Protein AF-A0AAJ2JGU8-F1 (afdb_monomer)

Secondary structure (DSSP, 8-state):
--GGGGT--SS-S-----SSPEEEEHHHHHHTHHHHHHH--S-EEEEETTEEEEEE--HHHHHHTTT-HHHHHHHHHHHHHTT--HHHHHHHHHHHHHHHHHHHT----

Nearest PDB structures (foldseek):
  5iip-assembly2_C  TM=4.283E-01  e=7.239E-01  Staphylococcus aureus
  5iip-assembly1_A  TM=4.373E-01  e=9.525E-01  Staphylococcus aureus
  6uc2-assembly1_A  TM=3.400E-01  e=2.489E+00  Homo sapiens
  6u8r-assembly1_B  TM=3.287E-01  e=2.324E+00  Homo sapiens
  6xyl-assembly1_F  TM=3.677E-01  e=6.073E+00  Toxoplasma gondii ME49

pLDDT: mean 80.4, std 18.9, range [33.72, 97.0]

Mean predicted aligned error: 9.97 Å

Radius of gyration: 16.86 Å; Cα contacts (8 Å, |Δi|>4): 97; chains: 1; bounding box: 54×45×30 Å

Sequence (109 aa):
MSRRKLFESPEPSSQVLGIGPAYVSVEGLRQHLAEFLLYAGRPVVIMRGRSEVGYFLPARCWRQRDDDPLAAAAADQLLDAAGFQAEDIQQVEQEFNAMRQRTVLHSRR

Organism: Stenotrophomonas maltophilia (NCBI:txid40324)

Structure (mmCIF, N/CA/C/O backbone):
data_AF-A0AAJ2JGU8-F1
#
_entry.id   AF-A0AAJ2JGU8-F1
#
loop_
_atom_site.group_PDB
_atom_site.id
_atom_site.type_symbol
_atom_site.label_atom_id
_atom_site.label_alt_id
_atom_site.label_comp_id
_atom_site.label_asym_id
_atom_site.label_entity_id
_atom_site.label_seq_id
_atom_site.pdbx_PDB_ins_code
_atom_site.Cartn_x
_atom_site.Cartn_y
_atom_site.Cartn_z
_atom_site.occupancy
_atom_site.B_iso_or_equiv
_atom_site.auth_seq_id
_atom_site.auth_comp_id
_atom_site.auth_asym_id
_atom_site.auth_atom_id
_atom_site.pdbx_PDB_model_num
ATOM 1 N N . MET A 1 1 ? -1.554 -29.694 -3.625 1.00 42.38 1 MET A N 1
ATOM 2 C CA . MET A 1 1 ? -2.030 -28.481 -4.329 1.00 42.38 1 MET A CA 1
ATOM 3 C C . MET A 1 1 ? -0.865 -27.499 -4.412 1.00 42.38 1 MET A C 1
ATOM 5 O O . MET A 1 1 ? -0.268 -27.217 -3.383 1.00 42.38 1 MET A O 1
ATOM 9 N N . SER A 1 2 ? -0.449 -27.091 -5.614 1.00 42.53 2 SER A N 1
ATOM 10 C CA . SER A 1 2 ? 0.778 -26.301 -5.828 1.00 42.53 2 SER A CA 1
ATOM 11 C C . SER A 1 2 ? 0.586 -24.834 -5.414 1.00 42.53 2 SER A C 1
ATOM 13 O O . SER A 1 2 ? -0.369 -24.204 -5.864 1.00 42.53 2 SER A O 1
ATOM 15 N N . ARG A 1 3 ? 1.503 -24.293 -4.594 1.00 50.06 3 ARG A N 1
ATOM 16 C CA . ARG A 1 3 ? 1.490 -22.927 -4.010 1.00 50.06 3 ARG A CA 1
ATOM 17 C C . ARG A 1 3 ? 1.371 -21.779 -5.026 1.00 50.06 3 ARG A C 1
ATOM 19 O O . ARG A 1 3 ? 1.034 -20.669 -4.647 1.00 50.06 3 ARG A O 1
ATOM 26 N N . ARG A 1 4 ? 1.610 -22.036 -6.314 1.00 46.59 4 ARG A N 1
ATOM 27 C CA . ARG A 1 4 ? 1.449 -21.044 -7.391 1.00 46.59 4 ARG A CA 1
ATOM 28 C C . ARG A 1 4 ? -0.008 -20.768 -7.782 1.00 46.59 4 ARG A C 1
ATOM 30 O O . ARG A 1 4 ? -0.315 -19.682 -8.256 1.00 46.59 4 ARG A O 1
ATOM 37 N N . LYS A 1 5 ? -0.930 -21.703 -7.530 1.00 46.34 5 LYS A N 1
ATOM 38 C CA . LYS A 1 5 ? -2.306 -21.622 -8.054 1.00 46.34 5 LYS A CA 1
ATOM 39 C C . LYS A 1 5 ? -3.225 -20.611 -7.361 1.00 46.34 5 LYS A C 1
ATOM 41 O O . LYS A 1 5 ? -4.311 -20.366 -7.861 1.00 46.34 5 LYS A O 1
ATOM 46 N N . LEU A 1 6 ? -2.818 -20.029 -6.232 1.00 50.66 6 LEU A N 1
ATOM 47 C CA . LEU A 1 6 ? -3.578 -18.940 -5.599 1.00 50.66 6 LEU A CA 1
ATOM 48 C C . LEU A 1 6 ? -3.422 -17.606 -6.347 1.00 50.66 6 LEU A C 1
ATOM 50 O O . LEU A 1 6 ? -4.267 -16.730 -6.202 1.00 50.66 6 LEU A O 1
ATOM 54 N N . PHE A 1 7 ? -2.372 -17.477 -7.166 1.00 52.62 7 PHE A N 1
ATOM 55 C CA . PHE A 1 7 ? -2.072 -16.276 -7.949 1.00 52.62 7 PHE A CA 1
ATOM 56 C C . PHE A 1 7 ? -2.065 -16.530 -9.466 1.00 52.62 7 PHE A C 1
ATOM 58 O O . PHE A 1 7 ? -2.137 -15.581 -10.238 1.00 52.62 7 PHE A O 1
ATOM 65 N N . GLU A 1 8 ? -2.020 -17.793 -9.904 1.00 40.88 8 GLU A N 1
ATOM 66 C CA . GLU A 1 8 ? -2.189 -18.198 -11.304 1.00 40.88 8 GLU A CA 1
ATOM 67 C C . GLU A 1 8 ? -3.612 -18.729 -11.543 1.00 40.88 8 GLU A C 1
ATOM 69 O O . GLU A 1 8 ? -3.922 -19.884 -11.232 1.00 40.88 8 GLU A O 1
ATOM 74 N N . SER A 1 9 ? -4.477 -17.897 -12.128 1.00 38.19 9 SER A N 1
ATOM 75 C CA . SER A 1 9 ? -5.690 -18.368 -12.810 1.00 38.19 9 SER A CA 1
ATOM 76 C C . SER A 1 9 ? -5.314 -19.287 -13.986 1.00 38.19 9 SER A C 1
ATOM 78 O O . SER A 1 9 ? -4.277 -19.064 -14.615 1.00 38.19 9 SER A O 1
ATOM 80 N N . PRO A 1 10 ? -6.127 -20.305 -14.327 1.00 44.44 10 PRO A N 1
ATOM 81 C CA . PRO A 1 10 ? -5.901 -21.101 -15.525 1.00 44.44 10 PRO A CA 1
ATOM 82 C C . PRO A 1 10 ? -6.321 -20.297 -16.771 1.00 44.44 10 PRO A C 1
ATOM 84 O O . PRO A 1 10 ? -7.387 -19.691 -16.759 1.00 44.44 10 PRO A O 1
ATOM 87 N N . GLU A 1 11 ? -5.497 -20.363 -17.823 1.00 34.88 11 GLU A N 1
ATOM 88 C CA . GLU A 1 11 ? -5.647 -19.811 -19.192 1.00 34.88 11 GLU A CA 1
ATOM 89 C C . GLU A 1 11 ? -5.109 -18.380 -19.462 1.00 34.88 11 GLU A C 1
ATOM 91 O O . GLU A 1 11 ? -5.311 -17.460 -18.665 1.00 34.88 11 GLU A O 1
ATOM 96 N N . PRO A 1 12 ? -4.431 -18.164 -20.616 1.00 42.88 12 PRO A N 1
ATOM 97 C CA . PRO A 1 12 ? -3.787 -16.909 -20.990 1.00 42.88 12 PRO A CA 1
ATOM 98 C C . PRO A 1 12 ? -4.804 -15.959 -21.639 1.00 42.88 12 PRO A C 1
ATOM 100 O O . PRO A 1 12 ? -4.639 -15.517 -22.771 1.00 42.88 12 PRO A O 1
ATOM 103 N N . SER A 1 13 ? -5.889 -15.639 -20.942 1.00 33.72 13 SER A N 1
ATOM 104 C CA . SER A 1 13 ? -6.671 -14.453 -21.281 1.00 33.72 13 SER A CA 1
ATOM 105 C C . SER A 1 13 ? -5.938 -13.270 -20.672 1.00 33.72 13 SER A C 1
ATOM 107 O O . SER A 1 13 ? -5.815 -13.246 -19.449 1.00 33.72 13 SER A O 1
ATOM 109 N N . SER A 1 14 ? -5.428 -12.350 -21.498 1.00 38.84 14 SER A N 1
ATOM 110 C CA . SER A 1 14 ? -4.825 -11.066 -21.116 1.00 38.84 14 SER A CA 1
ATOM 111 C C . SER A 1 14 ? -5.316 -10.588 -19.750 1.00 38.84 14 SER A C 1
ATOM 113 O O . SER A 1 14 ? -6.373 -9.965 -19.641 1.00 38.84 14 SER A O 1
ATOM 115 N N . GLN A 1 15 ? -4.582 -10.943 -18.692 1.00 39.31 15 GLN A N 1
ATOM 116 C CA . GLN A 1 15 ? -4.885 -10.489 -17.349 1.00 39.31 15 GLN A CA 1
ATOM 117 C C . GLN A 1 15 ? -4.502 -9.024 -17.347 1.00 39.31 15 GLN A C 1
ATOM 119 O O . GLN A 1 15 ? -3.351 -8.657 -17.120 1.00 39.31 15 GLN A O 1
ATOM 124 N N . VAL A 1 16 ? -5.488 -8.178 -17.617 1.00 41.12 16 VAL A N 1
ATOM 125 C CA . VAL A 1 16 ? -5.517 -6.854 -17.024 1.00 41.12 16 VAL A CA 1
ATOM 126 C C . VAL A 1 16 ? -5.488 -7.127 -15.522 1.00 41.12 16 VAL A C 1
ATOM 128 O O . VAL A 1 16 ? -6.519 -7.410 -14.913 1.00 41.12 16 VAL A O 1
ATOM 131 N N . LEU A 1 17 ? -4.281 -7.190 -14.945 1.00 50.97 17 LEU A N 1
ATOM 132 C CA . LEU A 1 17 ? -4.066 -7.102 -13.507 1.00 50.97 17 LEU A CA 1
ATOM 133 C C . LEU A 1 17 ? -4.946 -5.942 -13.062 1.00 50.97 17 LEU A C 1
ATOM 135 O O . LEU A 1 17 ? -4.740 -4.824 -13.5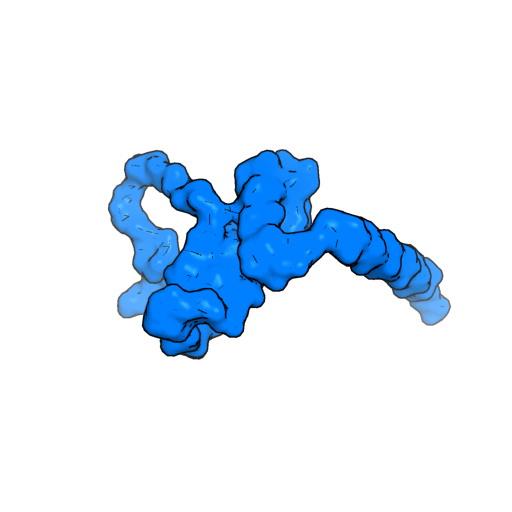27 1.00 50.97 17 LEU A O 1
ATOM 139 N N . GLY A 1 18 ? -6.002 -6.245 -12.301 1.00 56.06 18 GLY A N 1
ATOM 140 C CA . GLY A 1 18 ? -7.030 -5.258 -11.990 1.00 56.06 18 GLY A CA 1
ATOM 141 C C . GLY A 1 18 ? -6.362 -3.979 -11.502 1.00 56.06 18 GLY A C 1
ATOM 142 O O . GLY A 1 18 ? -5.571 -4.043 -10.558 1.00 56.06 18 GLY A O 1
ATOM 143 N N . ILE A 1 19 ? -6.631 -2.879 -12.207 1.00 67.50 19 ILE A N 1
ATOM 144 C CA . ILE A 1 19 ? -6.059 -1.561 -11.939 1.00 67.50 19 ILE A CA 1
ATOM 145 C C . ILE A 1 19 ? -6.420 -1.204 -10.494 1.00 67.50 19 ILE A C 1
ATOM 147 O O . ILE A 1 19 ? -7.601 -1.191 -10.147 1.00 67.50 19 ILE A O 1
ATOM 151 N N . GLY A 1 20 ? -5.408 -0.974 -9.657 1.00 74.50 20 GLY A N 1
ATOM 152 C CA . GLY A 1 20 ? -5.582 -0.613 -8.249 1.00 74.50 20 GLY A CA 1
ATOM 153 C C . GLY A 1 20 ? -5.256 -1.728 -7.240 1.00 74.50 20 GLY A C 1
ATOM 154 O O . GLY A 1 20 ? -4.699 -2.779 -7.590 1.00 74.50 20 GLY A O 1
ATOM 155 N N . PRO A 1 21 ? -5.542 -1.487 -5.950 1.00 86.12 21 PRO A N 1
ATOM 156 C CA . PRO A 1 21 ? -5.112 -2.362 -4.869 1.00 86.12 21 PRO A CA 1
ATOM 157 C C . PRO A 1 21 ? -5.874 -3.696 -4.820 1.00 86.12 21 PRO A C 1
ATOM 159 O O . PRO A 1 21 ? -7.030 -3.821 -5.224 1.00 86.12 21 PRO A O 1
ATOM 162 N N . ALA A 1 22 ? -5.224 -4.721 -4.269 1.00 90.12 22 ALA A N 1
ATOM 163 C CA . ALA A 1 22 ? -5.877 -5.967 -3.886 1.00 90.12 22 ALA A CA 1
ATOM 164 C C . ALA A 1 22 ? -6.559 -5.811 -2.522 1.00 90.12 22 ALA A C 1
ATOM 166 O O . ALA A 1 22 ? -5.915 -5.404 -1.562 1.00 90.12 22 ALA A O 1
ATOM 167 N N . TYR A 1 23 ? -7.818 -6.221 -2.401 1.00 92.31 23 TYR A N 1
ATOM 168 C CA . TYR A 1 23 ? -8.533 -6.223 -1.124 1.00 92.31 23 TYR A CA 1
ATOM 169 C C . TYR A 1 23 ? -8.480 -7.610 -0.492 1.00 92.31 23 TYR A C 1
ATOM 171 O O . TYR A 1 23 ? -8.825 -8.604 -1.136 1.00 92.31 23 TYR A O 1
ATOM 179 N N . VAL A 1 24 ? -8.047 -7.690 0.764 1.00 94.81 24 VAL A N 1
ATOM 180 C CA . VAL A 1 24 ? -7.859 -8.966 1.470 1.00 94.81 24 VAL A CA 1
ATOM 181 C C . VAL A 1 24 ? -8.426 -8.881 2.875 1.00 94.81 24 VAL A C 1
ATOM 183 O O . VAL A 1 24 ? -8.323 -7.847 3.523 1.00 94.81 24 VAL A O 1
ATOM 186 N N . SER A 1 25 ? -9.010 -9.961 3.389 1.00 96.62 25 SER A N 1
ATOM 187 C CA . SER A 1 25 ? -9.418 -9.986 4.795 1.00 96.62 25 SER A CA 1
ATOM 188 C C . SER A 1 25 ? -8.198 -10.093 5.716 1.00 96.62 25 SER A C 1
ATOM 190 O O . SER A 1 25 ? -7.169 -10.655 5.335 1.00 96.62 25 SER A O 1
ATOM 192 N N . VAL A 1 26 ? -8.323 -9.627 6.963 1.00 96.50 26 VAL A N 1
ATOM 193 C CA . VAL A 1 26 ? -7.294 -9.840 8.004 1.00 96.50 26 VAL A CA 1
ATOM 194 C C . VAL A 1 26 ? -6.939 -11.324 8.145 1.00 96.50 26 VAL A C 1
ATOM 196 O O . VAL A 1 26 ? -5.772 -11.675 8.315 1.00 96.50 26 VAL A O 1
ATOM 199 N N . GLU A 1 27 ? -7.932 -12.212 8.062 1.00 96.12 27 GLU A N 1
ATOM 200 C CA . GLU A 1 27 ? -7.700 -13.652 8.156 1.00 96.12 27 GLU A CA 1
ATOM 201 C C . GLU A 1 27 ? -6.916 -14.190 6.954 1.00 96.12 27 GLU A C 1
ATOM 203 O O . GLU A 1 27 ? -5.942 -14.919 7.151 1.00 96.12 27 GLU A O 1
ATOM 208 N N . GLY A 1 28 ? -7.277 -13.776 5.735 1.00 93.31 28 GLY A N 1
ATOM 209 C CA . GLY A 1 28 ? -6.563 -14.153 4.515 1.00 93.31 28 GLY A CA 1
ATOM 210 C C . GLY A 1 28 ? -5.119 -13.653 4.518 1.00 93.31 28 GLY A C 1
ATOM 211 O O . GLY A 1 28 ? -4.202 -14.415 4.215 1.00 93.31 28 GLY A O 1
ATOM 212 N N . LEU A 1 29 ? -4.894 -12.411 4.961 1.00 94.00 29 LEU A N 1
ATOM 213 C CA . LEU A 1 29 ? -3.547 -11.871 5.147 1.00 94.00 29 LEU A CA 1
ATOM 214 C C . LEU A 1 29 ? -2.748 -12.703 6.155 1.00 94.00 29 LEU A C 1
ATOM 216 O O . LEU A 1 29 ? -1.600 -13.039 5.889 1.00 94.00 29 LEU A O 1
ATOM 220 N N . ARG A 1 30 ? -3.341 -13.066 7.299 1.00 95.06 30 ARG A N 1
ATOM 221 C CA . ARG A 1 30 ? -2.662 -13.854 8.340 1.00 95.06 30 ARG A CA 1
ATOM 222 C C . ARG A 1 30 ? -2.268 -15.245 7.843 1.00 95.06 30 ARG A C 1
ATOM 224 O O . ARG A 1 30 ? -1.173 -15.707 8.152 1.00 95.06 30 ARG A O 1
ATOM 231 N N . GLN A 1 31 ? -3.147 -15.908 7.097 1.00 96.50 31 GLN A N 1
ATOM 232 C CA . GLN A 1 31 ? -2.896 -17.250 6.563 1.00 96.50 31 GLN A CA 1
ATOM 233 C C . GLN A 1 31 ? -1.807 -17.248 5.478 1.00 96.50 31 GLN A C 1
ATOM 235 O O . GLN A 1 31 ? -1.016 -18.188 5.406 1.00 96.50 31 GLN A O 1
ATOM 240 N N . HIS A 1 32 ? -1.724 -16.173 4.690 1.00 93.62 32 HIS A N 1
ATOM 241 C CA . HIS A 1 32 ? -0.847 -16.070 3.519 1.00 93.62 32 HIS A CA 1
ATOM 242 C C . HIS A 1 32 ? 0.206 -14.958 3.642 1.00 93.62 32 HIS A C 1
ATOM 244 O O . HIS A 1 32 ? 0.710 -14.456 2.638 1.00 93.62 32 HIS A O 1
ATOM 250 N N . LEU A 1 33 ? 0.574 -14.568 4.868 1.00 93.06 33 LEU A N 1
ATOM 251 C CA . LEU A 1 33 ? 1.409 -13.387 5.120 1.00 93.06 33 LEU A CA 1
ATOM 252 C C . LEU A 1 33 ? 2.717 -13.415 4.324 1.00 93.06 33 LEU A C 1
ATOM 254 O O . LEU A 1 33 ? 3.063 -12.444 3.654 1.00 93.06 33 LEU A O 1
ATOM 258 N N . ALA A 1 34 ? 3.427 -14.544 4.359 1.00 93.19 34 ALA A N 1
ATOM 259 C CA . ALA A 1 34 ? 4.684 -14.704 3.635 1.00 93.19 34 ALA A CA 1
ATOM 260 C C . ALA A 1 34 ? 4.508 -14.518 2.118 1.00 93.19 34 ALA A C 1
ATOM 262 O O . ALA A 1 34 ? 5.372 -13.940 1.465 1.00 93.19 34 ALA A O 1
ATOM 263 N N . GLU A 1 35 ? 3.384 -14.966 1.558 1.00 90.38 35 GLU A N 1
ATOM 264 C CA . GLU A 1 35 ? 3.099 -14.839 0.130 1.00 90.38 35 GLU A CA 1
ATOM 265 C C . GLU A 1 35 ? 2.822 -13.383 -0.249 1.00 90.38 35 GLU A C 1
ATOM 267 O O . GLU A 1 35 ? 3.349 -12.903 -1.251 1.00 90.38 35 GLU A O 1
ATOM 272 N N . PHE A 1 36 ? 2.093 -12.639 0.587 1.00 90.56 36 PHE A N 1
ATOM 273 C CA . PHE A 1 36 ? 1.900 -11.204 0.373 1.00 90.56 36 PHE A CA 1
ATOM 274 C C . PHE A 1 36 ? 3.224 -10.434 0.425 1.00 90.56 36 PHE A C 1
ATOM 276 O O . PHE A 1 36 ? 3.533 -9.666 -0.493 1.00 90.56 36 PHE A O 1
ATOM 283 N N . LEU A 1 37 ? 4.051 -10.689 1.444 1.00 89.25 37 LEU A N 1
ATOM 284 C CA . LEU A 1 37 ? 5.354 -10.035 1.587 1.00 89.25 37 LEU A CA 1
ATOM 285 C C . LEU A 1 37 ? 6.256 -10.311 0.372 1.00 89.25 37 LEU A C 1
ATOM 287 O O . LEU A 1 37 ? 6.818 -9.386 -0.228 1.00 89.25 37 LEU A O 1
ATOM 291 N N . LEU A 1 38 ? 6.350 -11.573 -0.045 1.00 89.69 38 LEU A N 1
ATOM 292 C CA . LEU A 1 38 ? 7.303 -11.998 -1.070 1.00 89.69 38 LEU A CA 1
ATOM 293 C C . LEU A 1 38 ? 6.804 -11.793 -2.506 1.00 89.69 38 LEU A C 1
ATOM 295 O O . LEU A 1 38 ? 7.616 -11.454 -3.366 1.00 89.69 38 LEU A O 1
ATOM 299 N N . TYR A 1 39 ? 5.502 -11.943 -2.772 1.00 87.69 39 TYR A N 1
ATOM 300 C CA . TYR A 1 39 ? 4.994 -12.119 -4.142 1.00 87.69 39 TYR A CA 1
ATOM 301 C C . TYR A 1 39 ? 3.885 -11.157 -4.584 1.00 87.69 39 TYR A C 1
ATOM 303 O O . TYR A 1 39 ? 3.655 -11.051 -5.783 1.00 87.69 39 TYR A O 1
ATOM 311 N N . ALA A 1 40 ? 3.208 -10.427 -3.690 1.00 87.62 40 ALA A N 1
ATOM 312 C CA . ALA A 1 40 ? 2.149 -9.481 -4.082 1.00 87.62 40 ALA A CA 1
ATOM 313 C C . ALA A 1 40 ? 2.584 -8.445 -5.151 1.00 87.62 40 ALA A C 1
ATOM 315 O O . ALA A 1 40 ? 3.267 -7.472 -4.848 1.00 87.62 40 ALA A O 1
ATOM 316 N N . GLY A 1 41 ? 2.166 -8.596 -6.404 1.00 86.75 41 GLY A N 1
ATOM 317 C CA . GLY A 1 41 ? 2.561 -7.687 -7.493 1.00 86.75 41 GLY A CA 1
ATOM 318 C C . GLY A 1 41 ? 1.943 -6.284 -7.445 1.00 86.75 41 GLY A C 1
ATOM 319 O O . GLY A 1 41 ? 2.224 -5.478 -8.320 1.00 86.75 41 GLY A O 1
ATOM 320 N N . ARG A 1 42 ? 1.092 -5.991 -6.458 1.00 89.06 42 ARG A N 1
ATOM 321 C CA . ARG A 1 42 ? 0.342 -4.736 -6.352 1.00 89.06 42 ARG A CA 1
ATOM 322 C C . ARG A 1 42 ? 0.101 -4.345 -4.889 1.00 89.06 42 ARG A C 1
ATOM 324 O O . ARG A 1 42 ? 0.240 -5.213 -4.018 1.00 89.06 42 ARG A O 1
ATOM 331 N N . PRO A 1 43 ? -0.263 -3.081 -4.614 1.00 93.19 43 PRO A N 1
ATOM 332 C CA . PRO A 1 43 ? -0.637 -2.627 -3.276 1.00 93.19 43 PRO A CA 1
ATOM 333 C C . PRO A 1 43 ? -1.825 -3.426 -2.717 1.00 93.19 43 PRO A C 1
ATOM 335 O O . PRO A 1 43 ? -2.627 -3.974 -3.477 1.00 93.19 43 PRO A O 1
ATOM 338 N N . VAL A 1 44 ? -1.928 -3.529 -1.393 1.00 93.88 44 VAL A N 1
ATOM 339 C CA . VAL A 1 44 ? -2.925 -4.362 -0.707 1.00 93.88 44 VAL A CA 1
ATOM 340 C C . VAL A 1 44 ? -3.652 -3.554 0.364 1.00 93.88 44 VAL A C 1
ATOM 342 O O . VAL A 1 44 ? -3.020 -2.995 1.258 1.00 93.88 44 VAL A O 1
ATOM 345 N N . VAL A 1 45 ? -4.982 -3.553 0.311 1.00 94.88 45 VAL A N 1
ATOM 346 C CA . VAL A 1 45 ? -5.869 -3.012 1.346 1.00 94.88 45 VAL A CA 1
ATOM 347 C C . VAL A 1 45 ? -6.372 -4.166 2.210 1.00 94.88 45 VAL A C 1
ATOM 349 O O . VAL A 1 45 ? -6.871 -5.182 1.715 1.00 94.88 45 VAL A O 1
ATOM 352 N N . ILE A 1 46 ? -6.226 -4.020 3.521 1.00 96.00 46 ILE A N 1
ATOM 3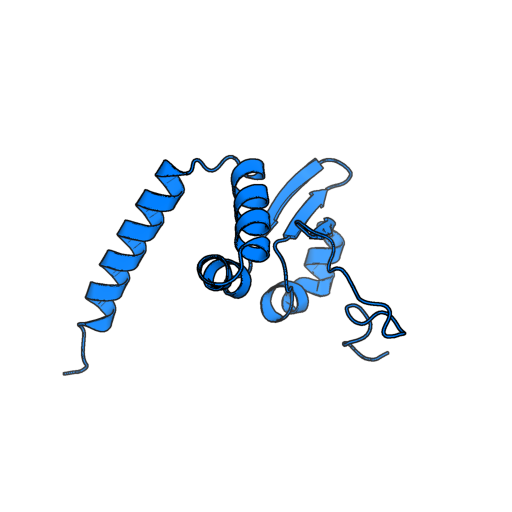53 C CA . ILE A 1 46 ? -6.564 -5.030 4.518 1.00 96.00 46 ILE A CA 1
ATOM 354 C C . ILE A 1 46 ? -7.926 -4.678 5.113 1.00 96.00 46 ILE A C 1
ATOM 356 O O . ILE A 1 46 ? -8.117 -3.610 5.689 1.00 96.00 46 ILE A O 1
ATOM 360 N N . MET A 1 47 ? -8.863 -5.613 5.011 1.00 97.00 47 MET A N 1
ATOM 361 C CA . MET A 1 47 ? -10.267 -5.456 5.369 1.00 97.00 47 MET A CA 1
ATOM 362 C C . MET A 1 47 ? -10.624 -6.257 6.623 1.00 97.00 47 MET A C 1
ATOM 364 O O . MET A 1 47 ? -10.270 -7.434 6.762 1.00 97.00 47 MET A O 1
ATOM 368 N N . ARG A 1 48 ? -11.434 -5.666 7.504 1.00 96.06 48 ARG A N 1
ATOM 369 C CA . ARG A 1 48 ? -12.197 -6.375 8.541 1.00 96.06 48 ARG A CA 1
ATOM 370 C C . ARG A 1 48 ? -13.685 -6.185 8.258 1.00 96.06 48 ARG A C 1
ATOM 372 O O . ARG A 1 48 ? -14.248 -5.123 8.508 1.00 96.06 48 ARG A O 1
ATOM 379 N N . GLY A 1 49 ? -14.330 -7.220 7.723 1.00 93.38 49 GLY A N 1
ATOM 380 C CA . GLY A 1 49 ? -15.696 -7.094 7.218 1.00 93.38 49 GLY A CA 1
ATOM 381 C C . GLY A 1 49 ? -15.739 -6.110 6.048 1.00 93.38 49 GLY A C 1
ATOM 382 O O . GLY A 1 49 ? -15.095 -6.348 5.032 1.00 93.38 49 GLY A O 1
ATOM 383 N N . ARG A 1 50 ? -16.480 -5.007 6.202 1.00 91.75 50 ARG A N 1
ATOM 384 C CA . ARG A 1 50 ? -16.581 -3.928 5.198 1.00 91.75 50 ARG A CA 1
ATOM 385 C C . ARG A 1 50 ? -15.683 -2.722 5.493 1.00 91.75 50 ARG A C 1
ATOM 387 O O . ARG A 1 50 ? -15.754 -1.740 4.768 1.00 91.75 50 ARG A O 1
ATOM 394 N N . SER A 1 51 ? -14.876 -2.783 6.549 1.00 94.81 51 SER A N 1
ATOM 395 C CA . SER A 1 51 ? -14.021 -1.674 6.971 1.00 94.81 51 SER A CA 1
ATOM 396 C C . SER A 1 51 ? -12.577 -1.909 6.554 1.00 94.81 51 SER A C 1
ATOM 398 O O . SER A 1 51 ? -12.039 -2.995 6.784 1.00 94.81 51 SER A O 1
ATOM 400 N N . GLU A 1 52 ? -11.951 -0.881 5.992 1.00 95.12 52 GLU A N 1
ATOM 401 C CA . GLU A 1 52 ? -10.502 -0.816 5.802 1.00 95.12 52 GLU A CA 1
ATOM 402 C C . GLU A 1 52 ? -9.832 -0.673 7.174 1.00 95.12 52 GLU A C 1
ATOM 404 O O . GLU A 1 52 ? -10.255 0.131 8.004 1.00 95.12 52 GLU A O 1
ATOM 409 N N . VAL A 1 53 ? -8.840 -1.517 7.457 1.00 95.81 53 VAL A N 1
ATOM 410 C CA . VAL A 1 53 ? -8.148 -1.556 8.760 1.00 95.81 53 VAL A CA 1
ATOM 411 C C . VAL A 1 53 ? -6.629 -1.528 8.638 1.00 95.81 53 VAL A C 1
ATOM 413 O O . VAL A 1 53 ? -5.934 -1.527 9.652 1.00 95.81 53 VAL A O 1
ATOM 416 N N . GLY A 1 54 ? -6.096 -1.539 7.420 1.00 95.12 54 GLY A N 1
ATOM 417 C CA . GLY A 1 54 ? -4.665 -1.436 7.192 1.00 95.12 54 GLY A CA 1
ATOM 418 C C . GLY A 1 54 ? -4.310 -1.464 5.717 1.00 95.12 54 GLY A C 1
ATOM 419 O O . GLY A 1 54 ? -5.105 -1.871 4.873 1.00 95.12 54 GLY A O 1
ATOM 420 N N . TYR A 1 55 ? -3.077 -1.072 5.433 1.00 95.19 55 TYR A N 1
ATOM 421 C CA . TYR A 1 55 ? -2.546 -0.970 4.084 1.00 95.19 55 TYR A CA 1
ATOM 422 C C . TYR A 1 55 ? -1.170 -1.623 4.039 1.00 95.19 55 TYR A C 1
ATOM 424 O O . TYR A 1 55 ? -0.395 -1.551 4.995 1.00 95.19 55 TYR A O 1
ATOM 432 N N . PHE A 1 56 ? -0.866 -2.280 2.928 1.00 94.38 56 PHE A N 1
ATOM 433 C CA . PHE A 1 56 ? 0.444 -2.846 2.667 1.00 94.38 56 PHE A CA 1
ATOM 434 C C . PHE A 1 56 ? 0.883 -2.478 1.254 1.00 94.38 56 PHE A C 1
ATOM 436 O O . PHE A 1 56 ? 0.275 -2.891 0.267 1.00 94.38 56 PHE A O 1
ATOM 443 N N . LEU A 1 57 ? 1.972 -1.715 1.171 1.00 92.62 57 LEU A N 1
ATOM 444 C CA . LEU A 1 57 ? 2.605 -1.327 -0.080 1.00 92.62 57 LEU A CA 1
ATOM 445 C C . LEU A 1 57 ? 3.905 -2.121 -0.257 1.00 92.62 57 LEU A C 1
ATOM 447 O O . LEU A 1 57 ? 4.880 -1.872 0.457 1.00 92.62 57 LEU A O 1
ATOM 451 N N . PRO A 1 58 ? 3.960 -3.094 -1.184 1.00 91.62 58 PRO A N 1
ATOM 452 C CA . PRO A 1 58 ? 5.187 -3.835 -1.417 1.00 91.62 58 PRO A CA 1
ATOM 453 C C . PRO A 1 58 ? 6.318 -2.921 -1.898 1.00 91.62 58 PRO A C 1
ATOM 455 O O . PRO A 1 58 ? 6.146 -2.143 -2.834 1.00 91.62 58 PRO A O 1
ATOM 458 N N . ALA A 1 59 ? 7.525 -3.104 -1.356 1.00 88.12 59 ALA A N 1
ATOM 459 C CA . ALA A 1 59 ? 8.701 -2.311 -1.736 1.00 88.12 59 ALA A CA 1
ATOM 460 C C . ALA A 1 59 ? 9.063 -2.398 -3.233 1.00 88.12 59 ALA A C 1
ATOM 462 O O . ALA A 1 59 ? 9.775 -1.538 -3.748 1.00 88.12 59 ALA A O 1
ATOM 463 N N . ARG A 1 60 ? 8.626 -3.458 -3.928 1.00 86.00 60 ARG A N 1
ATOM 464 C CA . ARG A 1 60 ? 8.752 -3.593 -5.390 1.00 86.00 60 ARG A CA 1
ATOM 465 C C . ARG A 1 60 ? 7.801 -2.652 -6.133 1.00 86.00 60 ARG A C 1
ATOM 467 O O . ARG A 1 60 ? 8.259 -1.974 -7.036 1.00 86.00 60 ARG A O 1
ATOM 474 N N . CYS A 1 61 ? 6.543 -2.556 -5.697 1.00 88.62 61 CYS A N 1
ATOM 475 C CA . CYS A 1 61 ? 5.552 -1.641 -6.264 1.00 88.62 61 CYS A CA 1
ATOM 476 C C . CYS A 1 61 ? 5.984 -0.194 -6.035 1.00 88.62 61 CYS A C 1
ATOM 478 O O . CYS A 1 61 ? 5.969 0.603 -6.961 1.00 88.62 61 CYS A O 1
ATOM 480 N N . TRP A 1 62 ? 6.472 0.102 -4.825 1.00 89.00 62 TRP A N 1
ATOM 481 C CA . TRP A 1 62 ? 7.045 1.404 -4.495 1.00 89.00 62 TRP A CA 1
ATOM 482 C C . TRP A 1 62 ? 8.155 1.800 -5.469 1.00 89.00 62 TRP A C 1
ATOM 484 O O . TRP A 1 62 ? 8.095 2.870 -6.052 1.00 89.00 62 TRP A O 1
ATOM 494 N N . ARG A 1 63 ? 9.142 0.923 -5.692 1.00 87.94 63 ARG A N 1
ATOM 495 C CA . ARG A 1 63 ? 10.254 1.194 -6.617 1.00 87.94 63 ARG A CA 1
ATOM 496 C C . ARG A 1 63 ? 9.831 1.276 -8.082 1.00 87.94 63 ARG A C 1
ATOM 498 O O . ARG A 1 63 ? 10.453 2.002 -8.834 1.00 87.94 63 ARG A O 1
ATOM 505 N N . GLN A 1 64 ? 8.813 0.521 -8.483 1.00 88.75 64 GLN A N 1
ATOM 506 C CA . GLN A 1 64 ? 8.333 0.507 -9.864 1.00 88.75 64 GLN A CA 1
ATOM 507 C C . GLN A 1 64 ? 7.559 1.766 -10.247 1.00 88.75 64 GLN A C 1
ATOM 509 O O . GLN A 1 64 ? 7.417 2.012 -11.438 1.00 88.75 64 GLN A O 1
ATOM 514 N N . ARG A 1 65 ? 7.081 2.569 -9.284 1.00 89.25 65 ARG A N 1
ATOM 515 C CA . ARG A 1 65 ? 6.313 3.783 -9.600 1.00 89.25 65 ARG A CA 1
ATOM 516 C C . ARG A 1 65 ? 7.072 4.763 -10.494 1.00 89.25 65 ARG A C 1
ATOM 518 O O . ARG A 1 65 ? 6.446 5.487 -11.253 1.00 89.25 65 ARG A O 1
ATOM 525 N N . ASP A 1 66 ? 8.399 4.784 -10.384 1.00 88.00 66 ASP A N 1
ATOM 526 C CA . ASP A 1 66 ? 9.241 5.717 -11.131 1.00 88.00 66 ASP A CA 1
ATOM 527 C C . ASP A 1 66 ? 9.290 5.352 -12.628 1.00 88.00 66 ASP A C 1
ATOM 529 O O . ASP A 1 66 ? 9.481 6.224 -13.473 1.00 88.00 66 ASP A O 1
ATOM 533 N N . ASP A 1 67 ? 9.071 4.071 -12.953 1.00 89.88 67 ASP A N 1
ATOM 534 C CA . ASP A 1 67 ? 9.180 3.515 -14.306 1.00 89.88 67 ASP A CA 1
ATOM 535 C C . ASP A 1 67 ? 7.816 3.135 -14.922 1.00 89.88 67 ASP A C 1
ATOM 537 O O . ASP A 1 67 ? 7.685 3.067 -16.146 1.00 89.88 67 ASP A O 1
ATOM 541 N N . ASP A 1 68 ? 6.800 2.858 -14.096 1.00 87.25 68 ASP A N 1
ATOM 542 C CA . ASP A 1 68 ? 5.481 2.370 -14.511 1.00 87.25 68 ASP A CA 1
ATOM 543 C C . ASP A 1 68 ? 4.349 3.282 -13.986 1.00 87.25 68 ASP A C 1
ATOM 545 O O . ASP A 1 68 ? 4.028 3.254 -12.790 1.00 87.25 68 ASP A O 1
ATOM 549 N N . PRO A 1 69 ? 3.672 4.040 -14.875 1.00 87.62 69 PRO A N 1
ATOM 550 C CA . PRO A 1 69 ? 2.552 4.907 -14.508 1.00 87.62 69 PRO A CA 1
ATOM 551 C C . PRO A 1 69 ? 1.381 4.182 -13.829 1.00 87.62 69 PRO A C 1
ATOM 553 O O . PRO A 1 69 ? 0.670 4.785 -13.025 1.00 87.62 69 PRO A O 1
ATOM 556 N N . LEU A 1 70 ? 1.154 2.899 -14.131 1.00 86.12 70 LEU A N 1
ATOM 557 C CA . LEU A 1 70 ? 0.095 2.117 -13.486 1.00 86.12 70 LEU A CA 1
ATOM 558 C C . LEU A 1 70 ? 0.479 1.744 -12.055 1.00 86.12 70 LEU A C 1
ATOM 560 O O . LEU A 1 70 ? -0.370 1.768 -11.161 1.00 86.12 70 LEU A O 1
ATOM 564 N N . ALA A 1 71 ? 1.755 1.425 -11.828 1.00 86.69 71 ALA A N 1
ATOM 565 C CA . ALA A 1 71 ? 2.277 1.185 -10.489 1.00 86.69 71 ALA A CA 1
ATOM 566 C C . ALA A 1 71 ? 2.238 2.465 -9.641 1.00 86.69 71 ALA A C 1
ATOM 568 O O . ALA A 1 71 ? 1.871 2.388 -8.467 1.00 86.69 71 ALA A O 1
ATOM 569 N N . ALA A 1 72 ? 2.541 3.621 -10.245 1.00 88.75 72 ALA A N 1
ATOM 570 C CA . ALA A 1 72 ? 2.402 4.928 -9.605 1.00 88.75 72 ALA A CA 1
ATOM 571 C C . ALA A 1 72 ? 0.959 5.201 -9.187 1.00 88.75 72 ALA A C 1
ATOM 573 O O . ALA A 1 72 ? 0.690 5.339 -7.999 1.00 88.75 72 ALA A O 1
ATOM 574 N N . ALA A 1 73 ? 0.014 5.121 -10.126 1.00 89.62 73 ALA A N 1
ATOM 575 C CA . ALA A 1 73 ? -1.395 5.358 -9.829 1.00 89.62 73 ALA A CA 1
ATOM 576 C C . ALA A 1 73 ? -1.940 4.420 -8.736 1.00 89.62 73 ALA A C 1
ATOM 578 O O . ALA A 1 73 ? -2.724 4.842 -7.890 1.00 89.62 73 ALA A O 1
ATOM 579 N N . ALA A 1 74 ? -1.530 3.147 -8.725 1.00 89.06 74 ALA A N 1
ATOM 580 C CA . ALA A 1 74 ? -1.955 2.205 -7.691 1.00 89.06 74 ALA A CA 1
ATOM 581 C C . ALA A 1 74 ? -1.344 2.516 -6.312 1.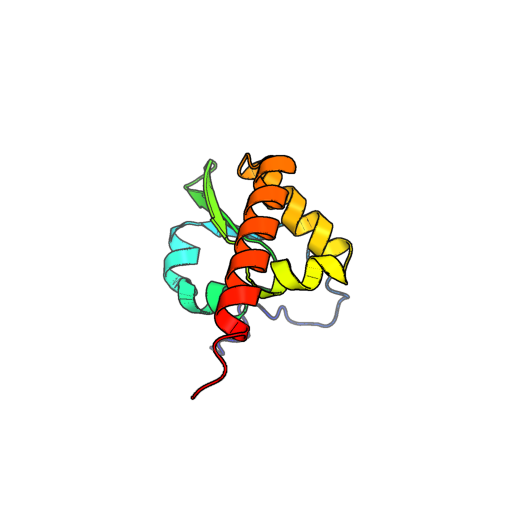00 89.06 74 ALA A C 1
ATOM 583 O O . ALA A 1 74 ? -2.007 2.309 -5.293 1.00 89.06 74 ALA A O 1
ATOM 584 N N . ALA A 1 75 ? -0.085 2.964 -6.267 1.00 90.50 75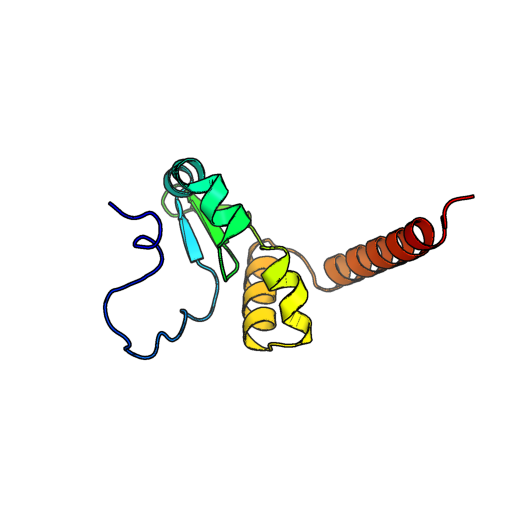 ALA A N 1
ATOM 585 C CA . ALA A 1 75 ? 0.565 3.384 -5.030 1.00 90.50 75 ALA A CA 1
ATOM 586 C C . ALA A 1 75 ? -0.087 4.657 -4.477 1.00 90.50 75 ALA A C 1
ATOM 588 O O . ALA A 1 75 ? -0.455 4.667 -3.304 1.00 90.50 75 ALA A O 1
ATOM 589 N N . ASP A 1 76 ? -0.309 5.657 -5.332 1.00 90.19 76 ASP A N 1
ATOM 590 C CA . ASP A 1 76 ? -0.945 6.927 -4.972 1.00 90.19 76 ASP A CA 1
ATOM 591 C C . ASP A 1 76 ? -2.358 6.694 -4.429 1.00 90.19 76 ASP A C 1
ATOM 593 O O . ASP A 1 76 ? -2.666 7.118 -3.322 1.00 90.19 76 ASP A O 1
ATOM 597 N N . GLN A 1 77 ? -3.172 5.879 -5.112 1.00 89.94 77 GLN A N 1
ATOM 598 C CA . GLN A 1 77 ? -4.505 5.499 -4.621 1.00 89.94 77 GLN A CA 1
ATOM 599 C C . GLN A 1 77 ? -4.482 4.896 -3.210 1.00 89.94 77 GLN A C 1
ATOM 601 O O . GLN A 1 77 ? -5.380 5.155 -2.410 1.00 89.94 77 GLN A O 1
ATOM 606 N N . LEU A 1 78 ? -3.490 4.054 -2.903 1.00 92.88 78 LEU A N 1
ATOM 607 C CA . LEU A 1 78 ? -3.378 3.434 -1.584 1.00 92.88 78 LEU A CA 1
ATOM 608 C C . LEU A 1 78 ? -2.896 4.436 -0.523 1.00 92.88 78 LEU A C 1
ATOM 610 O O . LEU A 1 78 ? -3.351 4.365 0.617 1.00 92.88 78 LEU A O 1
ATOM 614 N N . LEU A 1 79 ? -1.993 5.349 -0.877 1.00 92.19 79 LEU A N 1
ATOM 615 C CA . LEU A 1 79 ? -1.499 6.389 0.029 1.00 92.19 79 LEU A CA 1
ATOM 616 C C . LEU A 1 79 ? -2.592 7.411 0.352 1.00 92.19 79 LEU A C 1
ATOM 618 O O . LEU A 1 79 ? -2.792 7.715 1.529 1.00 92.19 79 LEU A O 1
ATOM 622 N N . ASP A 1 80 ? -3.357 7.826 -0.657 1.00 90.44 80 ASP A N 1
ATOM 623 C CA . ASP A 1 80 ? -4.525 8.695 -0.506 1.00 90.44 80 ASP A CA 1
ATOM 624 C C . ASP A 1 80 ? -5.577 8.044 0.402 1.00 90.44 80 ASP A C 1
ATOM 626 O O . ASP A 1 80 ? -6.070 8.665 1.344 1.00 90.44 80 ASP A O 1
ATOM 630 N N . ALA A 1 81 ? -5.890 6.761 0.174 1.00 89.31 81 ALA A N 1
ATOM 631 C CA . ALA A 1 81 ? -6.828 6.010 1.013 1.00 89.31 81 ALA A CA 1
ATOM 632 C C . ALA A 1 81 ? -6.337 5.871 2.464 1.00 89.31 81 ALA A C 1
ATOM 634 O O . ALA A 1 81 ? -7.131 5.934 3.402 1.00 89.31 81 ALA A O 1
ATOM 635 N N . ALA A 1 82 ? -5.024 5.728 2.656 1.00 91.06 82 ALA A N 1
ATOM 636 C CA . ALA A 1 82 ? -4.394 5.712 3.970 1.00 91.06 82 ALA A CA 1
ATOM 637 C C . ALA A 1 82 ? -4.302 7.105 4.627 1.00 91.06 82 ALA A C 1
ATOM 639 O O . ALA A 1 82 ? -3.922 7.193 5.797 1.00 91.06 82 ALA A O 1
ATOM 640 N N . GLY A 1 83 ? -4.673 8.172 3.910 1.00 92.06 83 GLY A N 1
ATOM 641 C CA . GLY A 1 83 ? -4.697 9.547 4.403 1.00 92.06 83 GLY A CA 1
ATOM 642 C C . GLY A 1 83 ? -3.331 10.231 4.433 1.00 92.06 83 GLY A C 1
ATOM 643 O O . GLY A 1 83 ? -3.164 11.193 5.183 1.00 92.06 83 GLY A O 1
ATOM 644 N N . PHE A 1 84 ? -2.353 9.737 3.668 1.00 91.88 84 PHE A N 1
ATOM 645 C CA . PHE A 1 84 ? -1.065 10.411 3.519 1.00 91.88 84 PHE A CA 1
ATOM 646 C C . PHE A 1 84 ? -1.171 11.547 2.513 1.00 91.88 84 PHE A C 1
ATOM 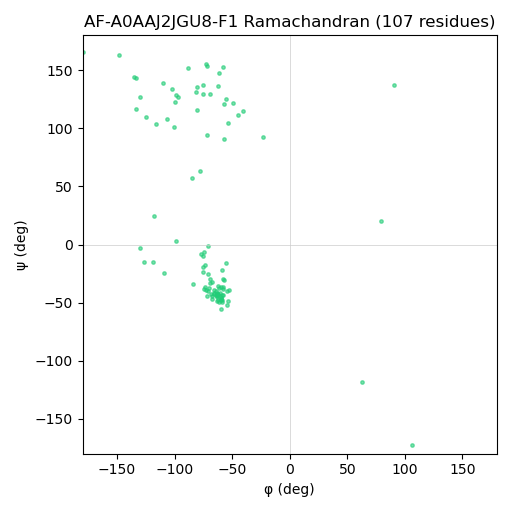648 O O . PHE A 1 84 ? -1.719 1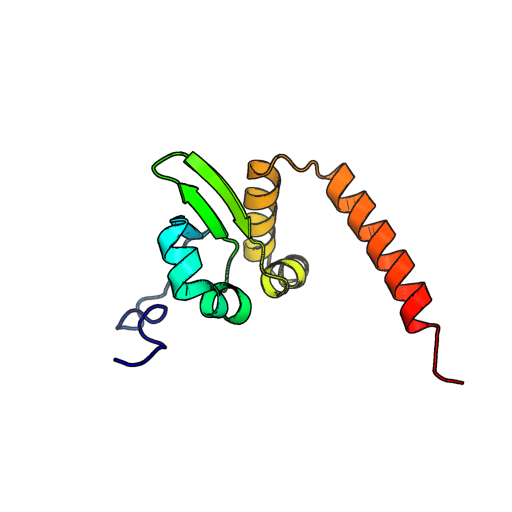1.367 1.430 1.00 91.88 84 PHE A O 1
ATOM 655 N N . GLN A 1 85 ? -0.589 12.693 2.856 1.00 90.69 85 GLN A N 1
ATOM 656 C CA . GLN A 1 85 ? -0.480 13.810 1.930 1.00 90.69 85 GLN A CA 1
ATOM 657 C C . GLN A 1 85 ? 0.803 13.707 1.106 1.00 90.69 85 GLN A C 1
ATOM 659 O O . GLN A 1 85 ? 1.819 13.167 1.558 1.00 90.69 85 GLN A O 1
ATOM 664 N N . ALA A 1 86 ? 0.771 14.259 -0.107 1.00 85.81 86 ALA A N 1
ATOM 665 C CA . ALA A 1 86 ? 1.916 14.252 -1.014 1.00 85.81 86 ALA A CA 1
ATOM 666 C C . ALA A 1 86 ? 3.153 14.921 -0.390 1.00 85.81 86 ALA A C 1
ATOM 668 O O . ALA A 1 86 ? 4.276 14.454 -0.586 1.00 85.81 86 ALA A O 1
ATOM 669 N N . GLU A 1 87 ? 2.953 15.984 0.393 1.00 89.94 87 GLU A N 1
ATOM 670 C CA . GLU A 1 87 ? 4.028 16.708 1.072 1.00 89.94 87 GLU A CA 1
ATOM 671 C C . GLU A 1 87 ? 4.719 15.838 2.131 1.00 89.94 87 GLU A C 1
ATOM 673 O O . GLU A 1 87 ? 5.951 15.804 2.188 1.00 89.94 87 GLU A O 1
ATOM 678 N N . ASP A 1 88 ? 3.941 15.083 2.915 1.00 90.31 88 ASP A N 1
ATOM 679 C CA . ASP A 1 88 ? 4.467 14.173 3.939 1.00 90.31 88 ASP A CA 1
ATOM 680 C C . ASP A 1 88 ? 5.310 13.064 3.295 1.00 90.31 88 ASP A C 1
ATOM 682 O O . ASP A 1 88 ? 6.401 12.731 3.766 1.00 90.31 88 ASP A O 1
ATOM 686 N N . ILE A 1 89 ? 4.826 12.519 2.174 1.00 88.38 89 ILE A N 1
ATOM 687 C CA . ILE A 1 89 ? 5.521 11.477 1.413 1.00 88.38 89 ILE A CA 1
ATOM 688 C C . ILE A 1 89 ? 6.852 12.012 0.872 1.00 88.38 89 ILE A C 1
ATOM 690 O O . ILE A 1 89 ? 7.897 11.386 1.073 1.00 88.38 89 ILE A O 1
ATOM 694 N N . GLN A 1 90 ? 6.840 13.189 0.239 1.00 89.31 90 GLN A N 1
ATOM 695 C CA . GLN A 1 90 ? 8.051 13.820 -0.294 1.00 89.3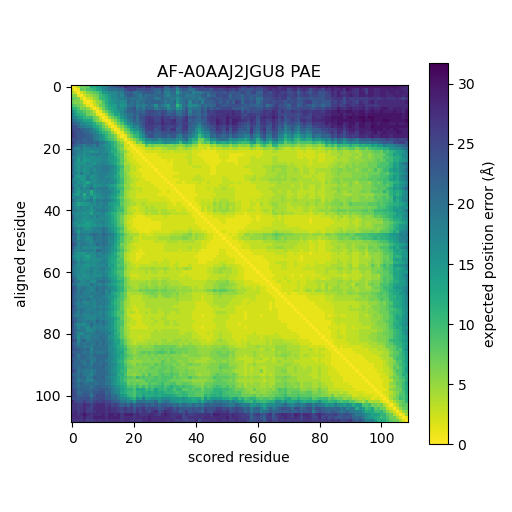1 90 GLN A CA 1
ATOM 696 C C . GLN A 1 90 ? 9.079 14.110 0.800 1.00 89.31 90 GLN A C 1
ATOM 698 O O . GLN A 1 90 ? 10.275 13.878 0.597 1.00 89.31 90 GLN A O 1
ATOM 703 N N . GLN A 1 91 ? 8.636 14.595 1.962 1.00 92.69 91 GLN A N 1
ATOM 704 C CA . GLN A 1 91 ? 9.530 14.858 3.084 1.00 92.69 91 GLN A CA 1
ATOM 705 C C . GLN A 1 91 ? 10.211 13.567 3.559 1.00 92.69 91 GLN A C 1
ATOM 707 O O . GLN A 1 91 ? 11.440 13.517 3.660 1.00 92.69 91 GLN A O 1
ATOM 712 N N . VAL A 1 92 ? 9.439 12.503 3.791 1.00 88.75 92 VAL A N 1
ATOM 713 C CA . VAL A 1 92 ? 9.977 11.210 4.244 1.00 88.75 92 VAL A CA 1
ATOM 714 C C . VAL A 1 92 ? 10.941 10.615 3.213 1.00 88.75 92 VAL A C 1
ATOM 716 O O . VAL A 1 92 ? 11.980 10.058 3.577 1.00 88.75 92 VAL A O 1
ATOM 719 N N . GLU A 1 93 ? 10.656 10.763 1.919 1.00 88.12 93 GLU A N 1
ATOM 720 C CA . GLU A 1 93 ? 11.563 10.333 0.853 1.00 88.12 93 GLU A CA 1
ATOM 721 C C . GLU A 1 93 ? 12.891 11.090 0.865 1.00 88.12 93 GLU A C 1
ATOM 723 O O . GLU A 1 93 ? 13.956 10.477 0.727 1.00 88.12 93 GLU A O 1
ATOM 728 N N . GLN A 1 94 ? 12.852 12.410 1.047 1.00 90.25 94 GLN A N 1
ATOM 729 C CA . GLN A 1 94 ? 14.058 13.230 1.151 1.00 90.25 94 GLN A CA 1
ATOM 730 C C . GLN A 1 94 ? 14.892 12.833 2.372 1.00 90.25 94 GLN A C 1
ATOM 732 O O . GLN A 1 94 ? 16.105 12.635 2.249 1.00 90.25 94 GLN A O 1
ATOM 737 N N . GLU A 1 95 ? 14.251 12.651 3.528 1.00 91.50 95 GLU A N 1
ATOM 738 C CA . GLU A 1 95 ? 14.901 12.202 4.763 1.00 91.50 95 GLU A CA 1
ATOM 739 C C . GLU A 1 95 ? 15.550 10.823 4.588 1.00 91.50 95 GLU A C 1
ATOM 741 O O . GLU A 1 95 ? 16.724 10.629 4.929 1.00 91.50 95 GLU A O 1
ATOM 746 N N . PHE A 1 96 ? 14.828 9.876 3.983 1.00 86.44 96 PHE A N 1
ATOM 747 C CA . PHE A 1 96 ? 15.337 8.538 3.702 1.00 86.44 96 PHE A CA 1
ATOM 748 C C . PHE A 1 96 ? 16.516 8.561 2.722 1.00 86.44 96 PHE A C 1
ATOM 750 O O . PHE A 1 96 ? 17.527 7.890 2.949 1.00 86.44 96 PHE A O 1
ATOM 757 N N . ASN A 1 97 ? 16.430 9.349 1.649 1.00 86.50 97 ASN A N 1
ATOM 758 C CA . ASN A 1 97 ? 17.505 9.479 0.667 1.00 86.50 97 ASN A CA 1
ATOM 759 C C . ASN A 1 97 ? 18.754 10.129 1.275 1.00 86.50 97 ASN A C 1
ATOM 761 O O . ASN A 1 97 ? 19.867 9.640 1.055 1.00 86.50 97 ASN A O 1
ATOM 765 N N . ALA A 1 98 ? 18.585 11.166 2.098 1.00 89.38 98 ALA A N 1
ATOM 766 C CA . ALA A 1 98 ? 19.680 11.791 2.834 1.00 89.38 98 ALA A CA 1
ATOM 767 C C . ALA A 1 98 ? 20.335 10.810 3.821 1.00 89.38 98 ALA A C 1
ATOM 769 O O . ALA A 1 98 ? 21.566 10.720 3.886 1.00 89.38 98 ALA A O 1
ATOM 770 N N . MET A 1 99 ? 19.536 10.025 4.554 1.00 86.81 99 MET A N 1
ATOM 771 C CA . MET A 1 99 ? 20.039 8.948 5.413 1.00 86.81 99 MET A CA 1
ATOM 772 C C . MET A 1 99 ? 20.828 7.919 4.595 1.00 86.81 99 MET A C 1
ATOM 774 O O . MET A 1 99 ? 21.968 7.604 4.938 1.00 86.81 99 MET A O 1
ATOM 778 N N . ARG A 1 100 ? 20.265 7.435 3.482 1.00 82.12 100 ARG A N 1
ATOM 779 C CA . ARG A 1 100 ? 20.898 6.439 2.610 1.00 82.12 100 ARG A CA 1
ATOM 780 C C . ARG A 1 100 ? 22.244 6.924 2.078 1.00 82.12 100 ARG A C 1
ATOM 782 O O . ARG A 1 100 ? 23.202 6.156 2.101 1.00 82.12 100 ARG A O 1
ATOM 789 N N . GLN A 1 101 ? 22.346 8.180 1.645 1.00 83.69 101 GLN A N 1
ATOM 790 C CA . GLN A 1 101 ? 23.617 8.765 1.205 1.00 83.69 101 GLN A CA 1
ATOM 791 C C . GLN A 1 101 ? 24.669 8.732 2.324 1.00 83.69 101 GLN A C 1
ATOM 793 O O . GLN A 1 101 ? 25.799 8.312 2.084 1.00 83.69 101 GLN A O 1
ATOM 798 N N . ARG A 1 102 ? 24.299 9.070 3.567 1.00 80.81 102 ARG A N 1
ATOM 799 C CA . ARG A 1 102 ? 25.210 9.004 4.729 1.00 80.81 102 ARG A CA 1
ATOM 800 C C . ARG A 1 102 ? 25.661 7.573 5.046 1.00 80.81 102 ARG A C 1
ATOM 802 O O . ARG A 1 102 ? 26.833 7.362 5.360 1.00 80.81 102 ARG A O 1
ATOM 809 N N . THR A 1 103 ? 24.756 6.597 4.953 1.00 73.88 103 THR A N 1
ATOM 810 C CA . THR A 1 103 ? 25.046 5.180 5.241 1.00 73.88 103 THR A CA 1
ATOM 811 C C . THR A 1 103 ? 25.893 4.523 4.150 1.00 73.88 103 THR A C 1
ATOM 813 O O . THR A 1 103 ? 26.808 3.770 4.465 1.00 73.88 103 THR A O 1
ATOM 816 N N . VAL A 1 104 ? 25.642 4.828 2.872 1.00 60.47 104 VAL A N 1
ATOM 817 C CA . VAL A 1 104 ? 26.436 4.309 1.740 1.00 60.47 104 VAL A CA 1
ATOM 818 C C . VAL A 1 104 ? 27.851 4.907 1.726 1.00 60.47 104 VAL A C 1
ATOM 820 O O . VAL A 1 104 ? 28.794 4.232 1.320 1.00 60.47 104 VAL A O 1
ATOM 823 N N . LEU A 1 105 ? 28.029 6.133 2.233 1.00 55.00 105 LEU A N 1
ATOM 824 C CA . LEU A 1 105 ? 29.339 6.784 2.359 1.00 55.00 105 LEU A CA 1
ATOM 825 C C . LEU A 1 105 ? 30.193 6.270 3.534 1.00 55.00 105 LEU A C 1
ATOM 827 O O . LEU A 1 105 ? 31.381 6.585 3.588 1.00 55.00 105 LEU A O 1
ATOM 831 N N . HIS A 1 106 ? 29.661 5.424 4.426 1.00 52.75 106 HIS A N 1
ATOM 832 C CA . HIS A 1 106 ? 30.492 4.599 5.314 1.00 52.75 106 HIS A CA 1
ATOM 833 C C . HIS A 1 106 ? 31.054 3.398 4.536 1.00 52.75 106 HIS A C 1
ATOM 835 O O . HIS A 1 106 ? 30.767 2.234 4.820 1.00 52.75 106 HIS A O 1
ATOM 841 N N . SER A 1 107 ? 31.874 3.696 3.523 1.00 47.50 107 SER A N 1
ATOM 842 C CA . SER A 1 107 ? 32.782 2.718 2.934 1.00 47.50 107 SER A CA 1
ATOM 843 C C . SER A 1 107 ? 33.644 2.148 4.056 1.00 47.50 107 SER A C 1
ATOM 845 O O . SER A 1 107 ? 34.274 2.906 4.795 1.00 47.50 107 SER A O 1
ATOM 847 N N . ARG A 1 108 ? 33.638 0.818 4.185 1.00 56.47 108 ARG A N 1
ATOM 848 C CA . ARG A 1 108 ? 34.480 0.047 5.106 1.00 56.47 108 ARG A CA 1
ATOM 849 C C . ARG A 1 108 ? 35.898 0.635 5.129 1.00 56.47 108 ARG A C 1
ATOM 851 O O . ARG A 1 108 ? 36.568 0.629 4.097 1.00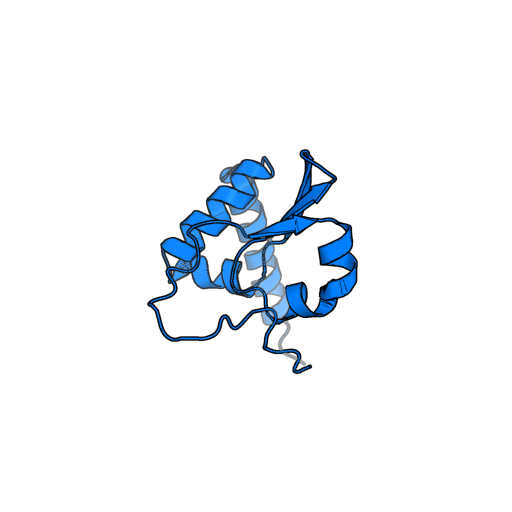 56.47 108 ARG A O 1
ATOM 858 N N . ARG A 1 109 ? 36.310 1.167 6.282 1.00 47.09 109 ARG A N 1
ATOM 859 C CA . ARG A 1 109 ? 37.728 1.193 6.651 1.00 47.09 109 ARG A CA 1
ATOM 860 C C . ARG A 1 109 ? 38.159 -0.217 7.017 1.00 47.09 109 ARG A C 1
ATOM 862 O O . ARG A 1 109 ? 37.306 -0.947 7.574 1.00 47.09 109 ARG A O 1
#

Foldseek 3Di:
DDPCPVPDDPDPDPPPVPQAAAEDEPVRCVVCVVCCQPPVPAKYFYDDPPDGDDTDGHPVLVVCVVPDVSSVNRVVVRCVVVVHDPVNVVVVVVVVVVVVVVVVVPDDD

Solvent-accessible surface area (backbone atoms only — not comparable to full-atom values): 6592 Å² total; per-residue (Å²): 134,68,88,61,57,90,79,48,76,89,72,96,65,86,75,73,70,68,87,47,59,46,78,39,42,57,65,56,44,66,79,39,42,70,52,52,74,75,61,47,87,48,32,34,40,31,22,58,87,94,40,82,74,47,77,46,75,38,72,64,39,63,63,37,29,84,82,31,71,68,41,29,53,24,48,49,55,52,39,51,73,73,68,53,50,71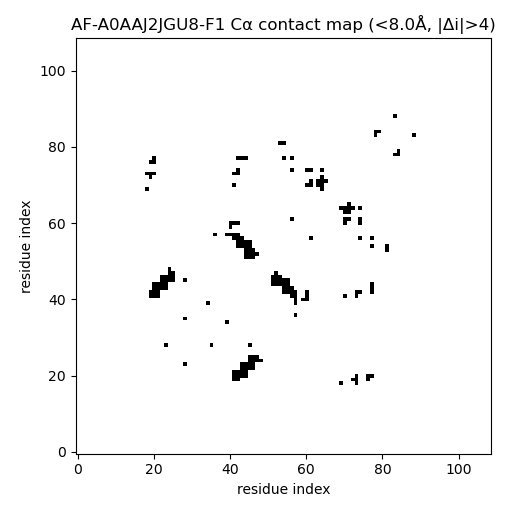,67,60,53,52,51,53,49,51,53,50,50,54,51,48,54,59,58,67,66,62,62,84,126